Protein AF-K2G5F5-F1 (afdb_monomer_lite)

Structure (mmCIF, N/CA/C/O backbone):
data_AF-K2G5F5-F1
#
_entry.id   AF-K2G5F5-F1
#
loop_
_atom_site.group_PDB
_atom_site.id
_atom_site.type_symbol
_atom_site.label_atom_id
_atom_site.label_alt_id
_atom_site.label_comp_id
_atom_site.label_asym_id
_atom_site.label_entity_id
_atom_site.label_seq_id
_atom_site.pdbx_PDB_ins_code
_atom_site.Cartn_x
_atom_site.Cartn_y
_atom_site.Cartn_z
_atom_site.occupancy
_atom_site.B_iso_or_equiv
_atom_site.auth_seq_id
_atom_site.auth_comp_id
_atom_site.auth_asym_id
_atom_site.auth_atom_id
_atom_site.pdbx_PDB_model_num
ATOM 1 N N . MET A 1 1 ? 3.186 5.702 -22.758 1.00 44.94 1 MET A N 1
ATOM 2 C CA . MET A 1 1 ? 2.683 4.351 -22.447 1.00 44.94 1 MET A CA 1
ATOM 3 C C . MET A 1 1 ? 2.206 4.389 -21.014 1.00 44.94 1 MET A C 1
ATOM 5 O O . MET A 1 1 ? 2.942 4.894 -20.179 1.00 44.94 1 MET A O 1
ATOM 9 N N . SER A 1 2 ? 0.960 3.995 -20.776 1.00 52.75 2 SER A N 1
ATOM 10 C CA . SER A 1 2 ? 0.401 3.866 -19.431 1.00 52.75 2 SER A CA 1
ATOM 11 C C . SER A 1 2 ? 1.000 2.610 -18.798 1.00 52.75 2 SER A C 1
ATOM 13 O O . SER A 1 2 ? 0.991 1.546 -19.422 1.00 52.75 2 SER A O 1
ATOM 15 N N . GLU A 1 3 ? 1.628 2.755 -17.634 1.00 78.94 3 GLU A N 1
ATOM 16 C CA . GLU A 1 3 ? 2.326 1.668 -16.954 1.00 78.94 3 GLU A CA 1
ATOM 17 C C . GLU A 1 3 ? 1.898 1.657 -15.489 1.00 78.94 3 GLU A C 1
ATOM 19 O O . GLU A 1 3 ? 2.119 2.625 -14.756 1.00 78.94 3 GLU A O 1
ATOM 24 N N . ARG A 1 4 ? 1.261 0.555 -15.080 1.00 88.31 4 ARG A N 1
ATOM 25 C CA . ARG A 1 4 ? 0.829 0.325 -13.700 1.00 88.31 4 ARG A CA 1
ATOM 26 C C . ARG A 1 4 ? 2.019 0.497 -12.765 1.00 88.31 4 ARG A C 1
ATOM 28 O O . ARG A 1 4 ? 3.076 -0.103 -12.974 1.00 88.31 4 ARG A O 1
ATOM 35 N N . LYS A 1 5 ? 1.847 1.284 -11.708 1.00 93.50 5 LYS A N 1
ATOM 36 C CA . LYS A 1 5 ? 2.941 1.682 -10.821 1.00 93.50 5 LYS A CA 1
ATOM 37 C C . LYS A 1 5 ? 2.975 0.800 -9.584 1.00 93.50 5 LYS A C 1
ATOM 39 O O . LYS A 1 5 ? 2.081 0.840 -8.736 1.00 93.50 5 LYS A O 1
ATOM 44 N N . ALA A 1 6 ? 4.042 0.009 -9.498 1.00 94.88 6 ALA A N 1
ATOM 45 C CA . ALA A 1 6 ? 4.432 -0.692 -8.285 1.00 94.88 6 ALA A CA 1
ATOM 46 C C . ALA A 1 6 ? 4.806 0.304 -7.177 1.00 94.88 6 ALA A C 1
ATOM 48 O O . ALA A 1 6 ? 5.194 1.442 -7.448 1.00 94.88 6 ALA A O 1
ATOM 49 N N . MET A 1 7 ? 4.735 -0.146 -5.929 1.00 96.56 7 MET A N 1
ATOM 50 C CA . MET A 1 7 ? 5.134 0.649 -4.772 1.00 96.56 7 MET A CA 1
ATOM 51 C C . MET A 1 7 ? 6.612 0.392 -4.449 1.00 96.56 7 MET A C 1
ATOM 53 O O . MET A 1 7 ? 7.065 -0.754 -4.410 1.00 96.56 7 MET A O 1
ATOM 57 N N . THR A 1 8 ? 7.385 1.451 -4.214 1.00 95.94 8 THR A N 1
ATOM 58 C CA . THR A 1 8 ? 8.791 1.331 -3.790 1.00 95.94 8 THR A CA 1
ATOM 59 C C . THR A 1 8 ? 8.898 1.029 -2.293 1.00 95.94 8 THR A C 1
ATOM 61 O O . THR A 1 8 ? 7.969 1.285 -1.527 1.00 95.94 8 THR A O 1
ATOM 64 N N . ASN A 1 9 ? 10.054 0.539 -1.833 1.00 94.12 9 ASN A N 1
ATOM 65 C CA . ASN A 1 9 ? 10.290 0.310 -0.399 1.00 94.12 9 ASN A CA 1
ATOM 66 C C . ASN A 1 9 ? 10.172 1.598 0.435 1.00 94.12 9 ASN A C 1
ATOM 68 O O . ASN A 1 9 ? 9.682 1.565 1.562 1.00 94.12 9 ASN A O 1
ATOM 72 N N . GLU A 1 10 ? 10.585 2.744 -0.112 1.00 95.25 10 GLU A N 1
ATOM 73 C CA . GLU A 1 10 ? 10.445 4.044 0.557 1.00 95.25 10 GLU A CA 1
ATOM 74 C C . GLU A 1 10 ? 8.974 4.440 0.722 1.00 95.25 10 GLU A C 1
ATOM 76 O O . GLU A 1 10 ? 8.553 4.820 1.817 1.00 95.25 10 GLU A O 1
ATOM 81 N N . GLN A 1 11 ? 8.178 4.281 -0.339 1.00 96.12 11 GLN A N 1
ATOM 82 C CA . GLN A 1 11 ? 6.734 4.521 -0.309 1.00 96.12 11 GLN A CA 1
ATOM 83 C C . GLN A 1 11 ? 6.033 3.568 0.663 1.00 96.12 11 GLN A C 1
ATOM 85 O O . GLN A 1 11 ? 5.211 4.006 1.466 1.00 96.12 11 GLN A O 1
ATOM 90 N N . PHE A 1 12 ? 6.414 2.289 0.666 1.00 95.56 12 PHE A N 1
ATOM 91 C CA . PHE A 1 12 ? 5.893 1.308 1.615 1.00 95.56 12 PHE A CA 1
ATOM 92 C C . PHE A 1 12 ? 6.217 1.687 3.064 1.00 95.56 12 PHE A C 1
ATOM 94 O O . PHE A 1 12 ? 5.338 1.656 3.923 1.00 95.56 12 PHE A O 1
ATOM 101 N N . ASN A 1 13 ? 7.440 2.133 3.352 1.00 93.69 13 ASN A N 1
ATOM 102 C CA . ASN A 1 13 ? 7.810 2.5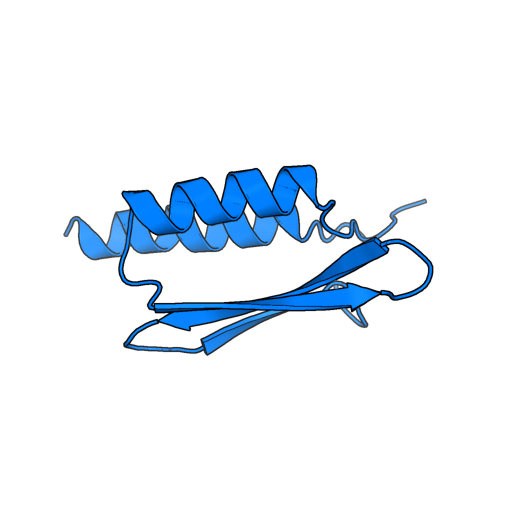99 4.689 1.00 93.69 13 ASN A CA 1
ATOM 103 C C . ASN A 1 13 ? 6.996 3.828 5.125 1.00 93.69 13 ASN A C 1
ATOM 105 O O . ASN A 1 13 ? 6.584 3.916 6.285 1.00 93.69 13 ASN A O 1
ATOM 109 N N . ALA A 1 14 ? 6.735 4.772 4.217 1.00 92.75 14 ALA A N 1
ATOM 110 C CA . ALA A 1 14 ? 5.858 5.911 4.490 1.00 92.75 14 ALA A CA 1
ATOM 111 C C . ALA A 1 14 ? 4.406 5.468 4.751 1.00 92.75 14 ALA A C 1
ATOM 113 O O . ALA A 1 14 ? 3.777 5.933 5.705 1.00 92.75 14 ALA A O 1
ATOM 114 N N . PHE A 1 15 ? 3.898 4.517 3.967 1.00 93.12 15 PHE A N 1
ATOM 115 C CA . PHE A 1 15 ? 2.584 3.908 4.161 1.00 93.12 15 PHE A CA 1
ATOM 116 C C . PHE A 1 15 ? 2.461 3.194 5.519 1.00 93.12 15 PHE A C 1
ATOM 118 O O . PHE A 1 15 ? 1.504 3.429 6.260 1.00 93.12 15 PHE A O 1
ATOM 125 N N . MET A 1 16 ? 3.461 2.401 5.912 1.00 92.12 16 MET A N 1
ATOM 126 C CA . MET A 1 16 ? 3.491 1.710 7.208 1.00 92.12 16 MET A CA 1
ATOM 127 C C . MET A 1 16 ? 3.506 2.681 8.395 1.00 92.12 16 MET A C 1
ATOM 129 O O . MET A 1 16 ? 2.845 2.427 9.404 1.00 92.12 16 MET A O 1
ATOM 133 N N . LYS A 1 17 ? 4.208 3.819 8.280 1.00 89.56 17 LYS A N 1
ATOM 134 C CA . LYS A 1 17 ? 4.172 4.882 9.302 1.00 89.56 17 LYS A CA 1
ATOM 135 C C . LYS A 1 17 ? 2.752 5.409 9.508 1.00 89.56 17 LYS A C 1
ATOM 137 O O . LYS A 1 17 ? 2.340 5.547 10.655 1.00 89.56 17 LYS A O 1
ATOM 142 N N . ARG A 1 18 ? 2.002 5.634 8.421 1.00 87.00 18 ARG A N 1
ATOM 143 C CA . ARG A 1 18 ? 0.594 6.061 8.491 1.00 87.00 18 ARG A CA 1
ATOM 144 C C . ARG A 1 18 ? -0.297 4.997 9.135 1.00 87.00 18 ARG A C 1
ATOM 146 O O . ARG A 1 18 ? -1.112 5.335 9.985 1.00 87.00 18 ARG A O 1
ATOM 153 N N . CYS A 1 19 ? -0.104 3.719 8.802 1.00 86.19 19 CYS A N 1
ATOM 154 C CA . CYS A 1 19 ? -0.867 2.623 9.413 1.00 86.19 19 CYS A CA 1
ATOM 155 C C . CYS A 1 19 ? -0.702 2.571 10.941 1.00 86.19 19 CYS A C 1
ATOM 157 O O . CYS A 1 19 ? -1.672 2.329 11.648 1.00 86.19 19 CYS A O 1
ATOM 159 N N . LYS A 1 20 ? 0.512 2.826 11.455 1.00 77.00 20 LYS A N 1
ATOM 160 C CA . LYS A 1 20 ? 0.812 2.797 12.897 1.00 77.00 20 LYS A CA 1
ATOM 161 C C . LYS A 1 20 ? 0.110 3.907 13.679 1.00 77.00 20 LYS A C 1
ATOM 163 O O . LYS A 1 20 ? -0.261 3.700 14.829 1.00 77.00 20 LYS A O 1
ATOM 168 N N . THR A 1 21 ? 0.032 5.101 13.101 1.00 70.06 21 THR A N 1
ATOM 169 C CA . THR A 1 21 ? -0.484 6.284 13.798 1.00 70.06 21 THR A CA 1
ATOM 170 C C . THR A 1 21 ? -1.987 6.385 13.739 1.00 70.06 21 THR A C 1
ATOM 172 O O . THR A 1 21 ? -2.571 7.006 14.621 1.00 70.06 21 THR A O 1
ATOM 175 N N . GLU A 1 22 ? -2.586 5.850 12.676 1.00 62.31 22 GLU A N 1
ATOM 176 C CA . GLU A 1 22 ? -3.931 6.244 12.331 1.00 62.31 22 GLU A CA 1
ATOM 177 C C . GLU A 1 22 ? -4.980 5.178 12.655 1.00 62.31 22 GLU A C 1
ATOM 179 O O . GLU A 1 22 ? -5.750 5.477 13.556 1.00 62.31 22 GLU A O 1
ATOM 184 N N . TRP A 1 23 ? -5.074 3.958 12.113 1.00 61.66 23 TRP A N 1
ATOM 185 C CA . TRP A 1 23 ? -6.314 3.176 12.355 1.00 61.66 23 TRP A CA 1
ATOM 186 C C . TRP A 1 23 ? -6.154 1.673 12.497 1.00 61.66 23 TRP A C 1
ATOM 188 O O . TRP A 1 23 ? -5.057 1.151 12.355 1.00 61.66 23 TRP A O 1
ATOM 198 N N . GLY A 1 24 ? -7.286 0.997 12.760 1.00 69.81 24 GLY A N 1
ATOM 199 C CA . GLY A 1 24 ? -7.491 -0.440 13.019 1.00 69.81 24 GLY A CA 1
ATOM 200 C C . GLY A 1 24 ? -7.008 -1.435 11.950 1.00 69.81 24 GLY A C 1
ATOM 201 O O . GLY A 1 24 ? -7.544 -2.538 11.829 1.00 69.81 24 GLY A O 1
ATOM 202 N N . VAL A 1 25 ? -5.982 -1.066 11.188 1.00 84.25 25 VAL A N 1
ATOM 203 C CA . VAL A 1 25 ? -5.091 -1.956 10.458 1.00 84.25 25 VAL A CA 1
ATOM 204 C C . VAL A 1 25 ? -4.302 -2.784 11.466 1.00 84.25 25 VAL A C 1
ATOM 206 O O . VAL A 1 25 ? -3.513 -2.269 12.253 1.00 84.25 25 VAL A O 1
ATOM 209 N N . ARG A 1 26 ? -4.525 -4.097 11.439 1.00 86.38 26 ARG A N 1
ATOM 210 C CA . ARG A 1 26 ? -3.820 -5.063 12.288 1.00 86.38 26 ARG A CA 1
ATOM 211 C C . ARG A 1 26 ? -2.502 -5.481 11.658 1.00 86.38 26 ARG A C 1
ATOM 213 O O . ARG A 1 26 ? -1.483 -5.540 12.338 1.00 86.38 26 ARG A O 1
ATOM 220 N N . TYR A 1 27 ? -2.534 -5.768 10.358 1.00 90.00 27 TYR A N 1
ATOM 221 C CA . TYR A 1 27 ? -1.383 -6.261 9.612 1.00 90.00 27 TYR A CA 1
ATOM 222 C C . TYR A 1 27 ? -1.404 -5.740 8.179 1.00 90.00 27 TYR A C 1
ATOM 224 O O . TYR A 1 27 ? -2.464 -5.520 7.595 1.00 90.00 27 TYR A O 1
ATOM 232 N N . VAL A 1 28 ? -0.216 -5.610 7.597 1.00 93.75 28 VAL A N 1
ATOM 233 C CA . VAL A 1 28 ? -0.027 -5.348 6.170 1.00 93.75 28 VAL A CA 1
ATOM 234 C C . VAL A 1 28 ? 0.878 -6.442 5.622 1.00 93.75 28 VAL A C 1
ATOM 236 O O . VAL A 1 28 ? 1.947 -6.686 6.185 1.00 93.75 28 VAL A O 1
ATOM 239 N N . ARG A 1 29 ? 0.463 -7.116 4.544 1.00 95.88 29 ARG A N 1
ATOM 240 C CA . ARG A 1 29 ? 1.277 -8.139 3.867 1.00 95.88 29 ARG A CA 1
ATOM 241 C C . ARG A 1 29 ? 1.668 -7.652 2.471 1.00 95.88 29 ARG A C 1
ATOM 243 O O . ARG A 1 29 ? 0.822 -7.667 1.575 1.00 95.88 29 ARG A O 1
ATOM 250 N N . PRO A 1 30 ? 2.920 -7.214 2.264 1.00 96.38 30 PRO A N 1
ATOM 251 C CA . PRO A 1 30 ? 3.411 -6.889 0.935 1.00 96.38 30 PRO A CA 1
ATOM 252 C C . PRO A 1 30 ? 3.812 -8.162 0.178 1.00 96.38 30 PRO A C 1
ATOM 254 O O . PRO A 1 30 ? 4.421 -9.073 0.737 1.00 96.38 30 PRO A O 1
ATOM 257 N N . THR A 1 31 ? 3.531 -8.197 -1.121 1.00 96.19 31 THR A N 1
ATOM 258 C CA . THR A 1 31 ? 4.165 -9.118 -2.072 1.00 96.19 31 THR A CA 1
ATOM 259 C C . THR A 1 31 ? 5.239 -8.353 -2.826 1.00 96.19 31 THR A C 1
ATOM 261 O O . THR A 1 31 ? 4.944 -7.351 -3.478 1.00 96.19 31 THR A O 1
ATOM 264 N N . ILE A 1 32 ? 6.483 -8.817 -2.734 1.00 95.00 32 ILE A N 1
ATOM 265 C CA . ILE A 1 32 ? 7.648 -8.147 -3.318 1.00 95.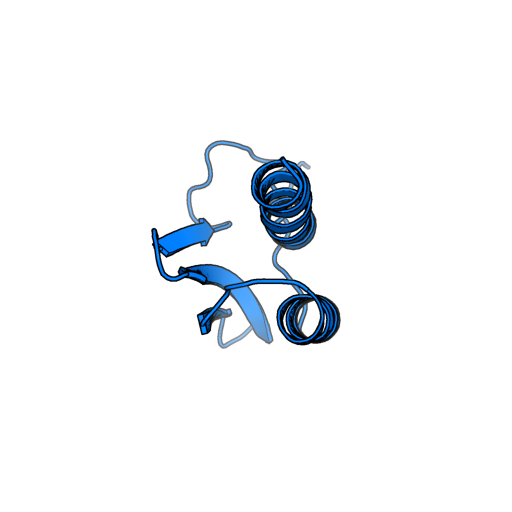00 32 ILE A CA 1
ATOM 266 C C . ILE A 1 32 ? 8.094 -8.918 -4.557 1.00 95.00 32 ILE A C 1
ATOM 268 O O . ILE A 1 32 ? 8.314 -10.128 -4.495 1.00 95.00 32 ILE A O 1
ATOM 272 N N . HIS A 1 33 ? 8.268 -8.223 -5.681 1.00 93.38 33 HIS A N 1
ATOM 273 C CA . HIS A 1 33 ? 8.874 -8.821 -6.863 1.00 93.38 33 HIS A CA 1
ATOM 274 C C . HIS A 1 33 ? 10.385 -9.010 -6.635 1.00 93.38 33 HIS A C 1
ATOM 276 O O . HIS A 1 33 ? 11.102 -8.016 -6.483 1.00 93.38 33 HIS A O 1
ATOM 282 N N . PRO A 1 34 ? 10.909 -10.250 -6.663 1.00 91.31 34 PRO A N 1
ATOM 283 C CA . PRO A 1 34 ? 12.243 -10.563 -6.143 1.00 91.31 34 PRO A CA 1
ATOM 284 C C . PRO A 1 34 ? 13.373 -9.872 -6.909 1.00 91.31 34 PRO A C 1
ATOM 286 O O . PRO A 1 34 ? 14.369 -9.475 -6.318 1.00 91.31 34 PRO A O 1
ATOM 289 N N . ARG A 1 35 ? 13.217 -9.689 -8.225 1.00 91.56 35 ARG A N 1
ATOM 290 C CA . ARG A 1 35 ? 14.252 -9.067 -9.063 1.00 91.56 35 ARG A CA 1
ATOM 291 C C . ARG A 1 35 ? 14.231 -7.542 -9.018 1.00 91.56 35 ARG A C 1
ATOM 293 O O . ARG A 1 35 ? 15.273 -6.915 -9.135 1.00 91.56 35 ARG A O 1
ATOM 300 N N . ALA A 1 36 ? 13.039 -6.961 -8.922 1.00 89.69 36 ALA A N 1
ATOM 301 C CA . ALA A 1 36 ? 12.865 -5.513 -9.014 1.00 89.69 36 ALA A CA 1
ATOM 302 C C . ALA A 1 36 ? 12.920 -4.842 -7.635 1.00 89.69 36 ALA A C 1
ATOM 304 O O . ALA A 1 36 ? 13.139 -3.640 -7.557 1.00 89.69 36 ALA A O 1
ATOM 305 N N . GLY A 1 37 ? 12.721 -5.606 -6.552 1.00 92.38 37 GLY A N 1
ATOM 306 C CA . GLY A 1 37 ? 12.726 -5.071 -5.191 1.00 92.38 37 GLY A CA 1
ATOM 307 C C . GLY A 1 37 ? 11.579 -4.095 -4.920 1.00 92.38 37 GLY A C 1
ATOM 308 O O . GLY A 1 37 ? 11.703 -3.246 -4.043 1.00 92.38 37 GLY A O 1
ATOM 309 N N . VAL A 1 38 ? 10.486 -4.200 -5.683 1.00 95.19 38 VAL A N 1
ATOM 310 C CA . VAL A 1 38 ? 9.283 -3.366 -5.557 1.00 95.19 38 VAL A CA 1
ATOM 311 C C . VAL A 1 38 ? 8.101 -4.200 -5.082 1.00 95.19 38 VAL A C 1
ATOM 313 O O . VAL A 1 38 ? 8.012 -5.397 -5.370 1.00 95.19 38 VAL A O 1
ATOM 316 N N . ILE A 1 39 ? 7.181 -3.560 -4.371 1.00 96.81 39 ILE A N 1
ATOM 317 C CA . ILE A 1 39 ? 5.935 -4.157 -3.910 1.00 96.81 39 ILE A CA 1
ATOM 318 C C . ILE A 1 39 ? 4.932 -4.132 -5.070 1.00 96.81 39 ILE A C 1
ATOM 320 O O . ILE A 1 39 ? 4.634 -3.074 -5.626 1.00 96.81 39 ILE A O 1
ATOM 324 N N . THR A 1 40 ? 4.404 -5.297 -5.435 1.00 95.44 40 THR A N 1
ATOM 325 C CA . THR A 1 40 ? 3.443 -5.462 -6.543 1.00 95.44 40 THR A CA 1
ATOM 326 C C . THR A 1 40 ? 2.024 -5.742 -6.067 1.00 95.44 40 THR A C 1
ATOM 328 O O . THR A 1 40 ? 1.066 -5.499 -6.800 1.00 95.44 40 THR A O 1
ATOM 331 N N . CYS A 1 41 ? 1.878 -6.223 -4.836 1.00 96.56 41 CYS A N 1
ATOM 332 C CA . CYS A 1 41 ? 0.594 -6.438 -4.189 1.00 96.56 41 CYS A CA 1
ATOM 333 C C . CYS A 1 41 ? 0.702 -6.108 -2.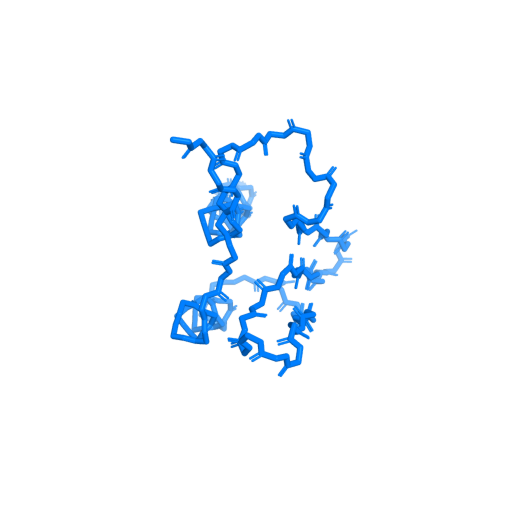701 1.00 96.56 41 CYS A C 1
ATOM 335 O O . CYS A 1 41 ? 1.765 -6.267 -2.096 1.00 96.56 41 CYS A O 1
ATOM 337 N N . LEU A 1 42 ? -0.393 -5.643 -2.120 1.00 96.19 42 LEU A N 1
ATOM 338 C CA . LEU A 1 42 ? -0.489 -5.241 -0.732 1.00 96.19 42 LEU A CA 1
ATOM 339 C C . LEU A 1 42 ? -1.842 -5.694 -0.175 1.00 96.19 42 LEU A C 1
ATOM 341 O O . LEU A 1 42 ? -2.888 -5.212 -0.611 1.00 96.19 42 LEU A O 1
ATOM 345 N N . ASP A 1 43 ? -1.815 -6.610 0.794 1.00 96.19 43 ASP A N 1
ATOM 346 C CA . ASP A 1 43 ? -2.996 -6.936 1.594 1.00 96.19 43 ASP A CA 1
ATOM 347 C C . ASP A 1 43 ? -3.006 -6.066 2.853 1.00 96.19 43 ASP A C 1
ATOM 349 O O . ASP A 1 43 ? -2.069 -6.114 3.656 1.00 96.19 43 ASP A O 1
ATOM 353 N N . ILE A 1 44 ? -4.087 -5.323 3.062 1.00 94.00 44 ILE A N 1
ATOM 354 C CA . ILE A 1 44 ? -4.339 -4.533 4.267 1.00 94.00 44 ILE A CA 1
ATOM 355 C C . ILE A 1 44 ? -5.384 -5.275 5.089 1.00 94.00 44 ILE A C 1
ATOM 357 O O . ILE A 1 44 ? -6.528 -5.438 4.667 1.00 94.00 44 ILE A O 1
ATOM 361 N N . ILE A 1 45 ? -4.978 -5.757 6.258 1.00 92.00 45 ILE A N 1
ATOM 362 C CA . ILE A 1 45 ? -5.807 -6.595 7.120 1.00 92.00 45 ILE A CA 1
ATOM 363 C C . ILE A 1 45 ? -6.285 -5.762 8.294 1.00 92.00 45 ILE A C 1
ATOM 365 O O . ILE A 1 45 ? -5.487 -5.220 9.064 1.00 92.00 45 ILE A O 1
ATOM 369 N N . THR A 1 46 ? -7.596 -5.713 8.462 1.00 88.62 46 THR A N 1
ATOM 370 C CA . THR A 1 46 ? -8.275 -4.996 9.545 1.00 88.62 46 THR A CA 1
ATOM 371 C C . THR A 1 46 ? -9.129 -5.959 10.363 1.00 88.62 46 THR A C 1
ATOM 373 O O . THR A 1 46 ? -9.111 -7.164 10.120 1.00 88.62 46 THR A O 1
ATOM 376 N N . SER A 1 47 ? -9.852 -5.464 11.369 1.00 86.19 47 SER A N 1
ATOM 377 C CA . SER A 1 47 ? -10.814 -6.290 12.117 1.00 86.19 47 SER A CA 1
ATOM 378 C C . SER A 1 47 ? -12.029 -6.722 11.296 1.00 86.19 47 SER A C 1
ATOM 380 O O . SER A 1 47 ? -12.652 -7.718 11.643 1.00 86.19 47 SER A O 1
ATOM 382 N N . GLU A 1 48 ? -12.367 -5.977 10.246 1.00 87.25 48 GLU A N 1
ATOM 383 C CA . GLU A 1 48 ? -13.610 -6.150 9.483 1.00 87.25 48 GLU A CA 1
ATOM 384 C C . GLU A 1 48 ? -13.375 -6.854 8.148 1.00 87.25 48 GLU A C 1
ATOM 386 O O . GLU A 1 48 ? -14.199 -7.648 7.706 1.00 87.25 48 GLU A O 1
ATOM 391 N N . GLU A 1 49 ? -12.239 -6.580 7.505 1.00 90.44 49 GLU A N 1
ATOM 392 C CA . GLU A 1 49 ? -11.944 -7.093 6.171 1.00 90.44 49 GLU A CA 1
ATOM 393 C C . GLU A 1 49 ? -10.443 -7.231 5.891 1.00 90.44 49 GLU A C 1
ATOM 395 O O . GLU A 1 49 ? -9.588 -6.655 6.580 1.00 90.44 49 GLU A O 1
ATOM 400 N N . VAL A 1 50 ? -10.153 -7.963 4.812 1.00 93.44 50 VAL A N 1
ATO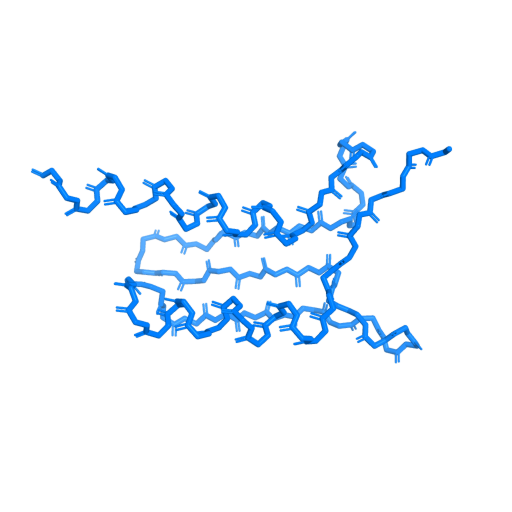M 401 C CA . VAL A 1 50 ? -8.853 -8.002 4.141 1.00 93.44 50 VAL A CA 1
ATOM 402 C C . VAL A 1 50 ? -9.000 -7.336 2.780 1.00 93.44 50 VAL A C 1
ATOM 404 O O . VAL A 1 50 ? -9.624 -7.890 1.875 1.00 93.44 50 VAL A O 1
ATOM 407 N N . LYS A 1 51 ? -8.399 -6.157 2.620 1.00 94.06 51 LYS A N 1
ATOM 408 C CA . LYS A 1 51 ? -8.367 -5.447 1.344 1.00 94.06 51 LYS A CA 1
ATOM 409 C C . LYS A 1 51 ? -7.097 -5.799 0.586 1.00 94.06 51 LYS A C 1
ATOM 411 O O . LYS A 1 51 ? -6.007 -5.447 1.024 1.00 94.06 51 LYS A O 1
ATOM 416 N N . GLN A 1 52 ? -7.241 -6.438 -0.570 1.00 95.94 52 GLN A N 1
ATOM 417 C CA . GLN A 1 52 ? -6.129 -6.688 -1.483 1.00 95.94 52 GLN A CA 1
ATOM 418 C C . GLN A 1 52 ? -6.049 -5.601 -2.560 1.00 95.94 52 GLN A C 1
ATOM 420 O O . GLN A 1 52 ? -7.052 -5.271 -3.198 1.00 95.94 52 GLN A O 1
ATOM 425 N N . LEU A 1 53 ? -4.847 -5.068 -2.774 1.00 95.38 53 LEU A N 1
ATOM 426 C CA . LEU A 1 53 ? -4.513 -4.133 -3.847 1.00 95.38 53 LEU A CA 1
ATOM 427 C C . LEU A 1 53 ? -3.337 -4.699 -4.641 1.00 95.38 53 LEU A C 1
ATOM 429 O O . LEU A 1 53 ? -2.304 -5.012 -4.062 1.00 95.38 53 LEU A O 1
ATOM 433 N N . THR A 1 54 ? -3.470 -4.828 -5.959 1.00 95.38 54 THR A N 1
ATOM 434 C CA . THR A 1 54 ? -2.442 -5.449 -6.807 1.00 95.38 54 THR A CA 1
ATOM 435 C C . THR A 1 54 ? -2.298 -4.720 -8.131 1.00 95.38 54 THR A C 1
ATOM 437 O O . THR A 1 54 ? -3.288 -4.265 -8.708 1.00 95.38 54 THR A O 1
ATOM 440 N N . ILE A 1 55 ? -1.062 -4.620 -8.622 1.00 92.81 55 ILE A N 1
ATOM 441 C CA . ILE A 1 55 ? -0.778 -4.151 -9.985 1.00 92.81 55 ILE A CA 1
ATOM 442 C C . ILE A 1 55 ? -0.918 -5.286 -11.010 1.00 92.81 55 ILE A C 1
ATOM 444 O O . ILE A 1 55 ? -1.124 -5.034 -12.196 1.00 92.81 55 ILE A O 1
ATOM 448 N N . THR A 1 56 ? -0.797 -6.544 -10.580 1.00 86.56 56 THR A N 1
ATOM 449 C CA . THR A 1 56 ? -0.840 -7.707 -11.472 1.00 86.56 56 THR A CA 1
ATOM 450 C C . THR A 1 56 ? -2.272 -7.933 -11.945 1.00 86.56 56 THR A C 1
ATOM 452 O O . THR A 1 56 ? -3.159 -8.147 -11.124 1.00 86.56 56 THR A O 1
ATOM 455 N N . ASN A 1 57 ? -2.493 -7.917 -13.263 1.00 81.00 57 ASN A N 1
ATOM 456 C CA . ASN A 1 57 ? -3.812 -8.072 -13.895 1.00 81.00 57 ASN A CA 1
ATOM 457 C C . ASN A 1 57 ? -4.859 -7.025 -13.467 1.00 81.00 57 ASN A C 1
ATOM 459 O O . ASN A 1 57 ? -6.058 -7.276 -13.573 1.00 81.00 57 ASN A O 1
ATOM 463 N N . ASN A 1 58 ? -4.430 -5.849 -12.997 1.00 87.12 58 ASN A N 1
ATOM 464 C CA . ASN A 1 58 ? -5.364 -4.774 -12.678 1.00 87.12 58 ASN A CA 1
ATOM 465 C C . ASN A 1 58 ? -6.019 -4.246 -13.975 1.00 87.12 58 ASN A C 1
ATOM 467 O O . ASN A 1 58 ? -5.286 -3.952 -14.925 1.00 87.12 58 ASN A O 1
ATOM 471 N N . PRO A 1 59 ? -7.357 -4.135 -14.068 1.00 87.50 59 PRO A N 1
ATOM 472 C CA . PRO A 1 59 ? -8.017 -3.660 -15.286 1.00 87.50 59 PRO A CA 1
ATOM 473 C C . PRO A 1 59 ? -7.648 -2.215 -15.636 1.00 87.50 59 PRO A C 1
ATOM 475 O O . PRO A 1 59 ? -7.674 -1.859 -16.811 1.00 87.50 59 PRO A O 1
ATOM 478 N N . ASP A 1 60 ? -7.263 -1.411 -14.643 1.00 88.88 60 ASP A N 1
ATOM 479 C CA . ASP A 1 60 ? -6.786 -0.050 -14.843 1.00 88.88 60 ASP A CA 1
ATOM 480 C C . ASP A 1 60 ? -5.295 -0.064 -15.253 1.00 88.88 60 ASP A C 1
ATOM 482 O O . ASP A 1 60 ? -4.445 -0.560 -14.497 1.00 88.88 60 ASP A O 1
ATOM 486 N N . PRO A 1 61 ? -4.950 0.413 -16.464 1.00 87.69 61 PRO A N 1
ATOM 487 C CA . PRO A 1 61 ? -3.567 0.476 -16.920 1.00 87.69 61 PRO A CA 1
ATOM 488 C C . PRO A 1 61 ? -2.759 1.573 -16.206 1.00 87.69 61 PRO A C 1
ATOM 490 O O . PRO A 1 61 ? -1.541 1.426 -16.092 1.00 87.69 61 PRO A O 1
ATOM 493 N N . ASP A 1 62 ? -3.417 2.604 -15.665 1.00 91.75 62 ASP A N 1
ATOM 494 C CA . ASP A 1 62 ? -2.801 3.718 -14.933 1.00 91.75 62 ASP A CA 1
ATOM 495 C C . ASP A 1 62 ? -2.750 3.474 -13.416 1.00 91.75 62 ASP A C 1
ATOM 497 O O . ASP A 1 62 ? -2.303 4.338 -12.657 1.00 91.75 62 ASP A O 1
ATOM 501 N N . PHE A 1 63 ? -3.152 2.278 -12.970 1.00 94.25 63 PHE A N 1
ATOM 502 C CA . PHE A 1 63 ? -3.239 1.935 -11.557 1.00 94.25 63 PHE A CA 1
ATOM 503 C C . PHE A 1 63 ? -1.924 2.201 -10.815 1.00 94.25 63 PHE A C 1
ATOM 505 O O . PHE A 1 63 ? -0.872 1.649 -11.155 1.00 94.25 63 PHE A O 1
ATOM 512 N N . ASN A 1 64 ? -2.002 2.985 -9.740 1.00 95.69 64 ASN A N 1
ATOM 513 C CA . ASN A 1 64 ? -0.887 3.267 -8.848 1.00 95.69 64 ASN A CA 1
ATOM 514 C C . ASN A 1 6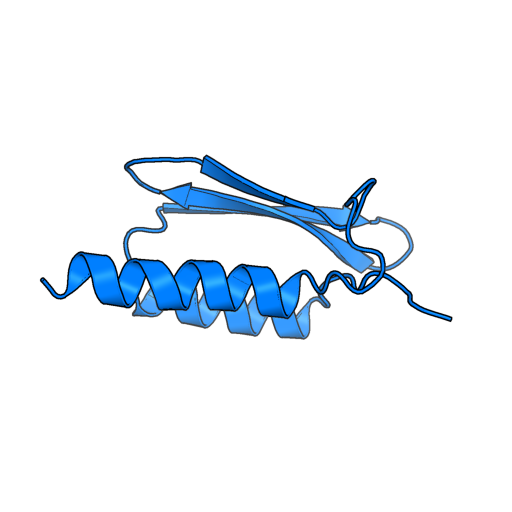4 ? -1.139 2.645 -7.471 1.00 95.69 64 ASN A C 1
ATOM 516 O O . ASN A 1 64 ? -2.017 3.080 -6.725 1.00 95.69 64 ASN A O 1
ATOM 520 N N . LEU A 1 65 ? -0.334 1.638 -7.116 1.00 95.94 65 LEU A N 1
ATOM 521 C CA . LEU A 1 65 ? -0.497 0.906 -5.858 1.00 95.94 65 LEU A CA 1
ATOM 522 C C . LEU A 1 65 ? -0.341 1.812 -4.630 1.00 95.94 65 LEU A C 1
ATOM 524 O O . LEU A 1 65 ? -1.033 1.619 -3.632 1.00 95.94 65 LEU A O 1
ATOM 528 N N . THR A 1 66 ? 0.549 2.802 -4.701 1.00 95.94 66 THR A N 1
ATOM 529 C CA . THR A 1 66 ? 0.806 3.734 -3.598 1.00 95.94 66 THR A CA 1
ATOM 530 C C . THR A 1 66 ? -0.383 4.650 -3.355 1.00 95.94 66 THR A C 1
ATOM 532 O O . THR A 1 66 ? -0.840 4.770 -2.218 1.00 95.94 66 THR A O 1
ATOM 535 N N . GLU A 1 67 ? -0.920 5.250 -4.414 1.00 95.25 67 GLU A N 1
ATOM 536 C CA . GLU A 1 67 ? -2.103 6.113 -4.326 1.00 95.25 67 GLU A CA 1
ATOM 537 C C . GLU A 1 67 ? -3.318 5.319 -3.841 1.00 95.25 67 GLU A C 1
ATOM 539 O O . GLU A 1 67 ? -3.935 5.699 -2.849 1.00 95.25 67 GLU A O 1
ATOM 544 N N . ALA A 1 68 ? -3.584 4.150 -4.434 1.00 95.25 68 ALA A N 1
ATOM 545 C CA . ALA A 1 68 ? -4.705 3.298 -4.044 1.00 95.25 68 ALA A CA 1
ATOM 546 C C . ALA A 1 68 ? -4.645 2.861 -2.568 1.00 95.25 68 ALA A C 1
ATOM 548 O O . ALA A 1 68 ? -5.673 2.815 -1.889 1.00 95.25 68 ALA A O 1
ATOM 549 N N . ALA A 1 69 ? -3.449 2.554 -2.052 1.00 94.38 69 ALA A N 1
ATOM 550 C CA . ALA A 1 69 ? -3.267 2.192 -0.649 1.00 94.38 69 ALA A CA 1
ATOM 551 C C . ALA A 1 69 ? -3.540 3.379 0.287 1.00 94.38 69 ALA A C 1
ATOM 553 O O . ALA A 1 69 ? -4.203 3.217 1.313 1.00 94.38 69 ALA A O 1
ATOM 554 N N . HIS A 1 70 ? -3.066 4.576 -0.067 1.00 92.50 70 HIS A N 1
ATOM 555 C CA . HIS A 1 70 ? -3.326 5.785 0.711 1.00 92.50 70 HIS A CA 1
ATOM 556 C C . HIS A 1 70 ? -4.795 6.204 0.670 1.00 92.50 70 HIS A C 1
ATOM 558 O O . HIS A 1 70 ? -5.339 6.500 1.727 1.00 92.50 70 HIS A O 1
ATOM 564 N N . GLU A 1 71 ? -5.449 6.147 -0.489 1.00 92.44 71 GLU A N 1
ATOM 565 C CA . GLU A 1 71 ? -6.882 6.426 -0.613 1.00 92.44 71 GLU A CA 1
ATOM 566 C C . GLU A 1 71 ? -7.738 5.457 0.200 1.00 92.44 71 GLU A C 1
ATOM 568 O O . GLU A 1 71 ? -8.738 5.858 0.798 1.00 92.44 71 GLU A O 1
ATOM 573 N N . TYR A 1 72 ? -7.369 4.172 0.203 1.00 91.06 72 TYR A N 1
ATOM 574 C CA . TYR A 1 72 ? -8.062 3.165 0.998 1.00 91.06 72 TYR A CA 1
ATOM 575 C C . TYR A 1 72 ? -7.957 3.450 2.489 1.00 91.06 72 TYR A C 1
ATOM 577 O O . TYR A 1 72 ? -8.943 3.259 3.202 1.00 91.06 72 TYR A O 1
ATOM 585 N N . LEU A 1 73 ? -6.784 3.912 2.944 1.00 87.62 73 LEU A N 1
ATOM 586 C CA . LEU A 1 73 ? -6.715 4.559 4.238 1.00 87.62 73 LEU A CA 1
ATOM 587 C C . LEU A 1 73 ? -7.655 5.764 4.173 1.00 87.62 73 LEU A C 1
ATOM 589 O O . LEU A 1 73 ? -8.780 5.607 4.583 1.00 87.62 73 LEU A O 1
ATOM 593 N N . ASP A 1 74 ? -7.335 6.924 3.617 1.00 88.31 74 ASP A N 1
ATOM 594 C CA . ASP A 1 74 ? -8.140 8.164 3.750 1.00 88.31 74 ASP A CA 1
ATOM 595 C C . ASP A 1 74 ? -9.688 8.007 3.817 1.00 88.31 74 ASP A C 1
ATOM 597 O O . ASP A 1 74 ? -10.318 8.592 4.704 1.00 88.31 74 ASP A O 1
ATOM 601 N N . LYS A 1 75 ? -10.292 7.128 2.999 1.00 86.00 75 LYS A N 1
ATOM 602 C CA . LYS A 1 75 ? -11.701 6.690 3.109 1.00 86.00 75 LYS A CA 1
ATOM 603 C C . LYS A 1 75 ? -12.110 6.116 4.480 1.00 86.00 75 LYS A C 1
ATOM 605 O O . LYS A 1 75 ? -13.080 6.617 5.050 1.00 86.00 75 LYS A O 1
ATOM 610 N N . ARG A 1 76 ? -11.393 5.146 5.069 1.00 79.50 76 ARG A N 1
ATOM 611 C CA . ARG A 1 76 ? -11.763 4.608 6.401 1.00 79.50 76 ARG A CA 1
ATOM 612 C C . ARG A 1 76 ? -11.589 5.626 7.536 1.00 79.50 76 ARG A C 1
ATOM 614 O O . ARG A 1 76 ? -12.250 5.473 8.557 1.00 79.50 76 ARG A O 1
ATOM 621 N N . LYS A 1 77 ? -10.809 6.713 7.381 1.00 72.88 77 LYS A N 1
ATOM 622 C CA . LYS A 1 77 ? -10.766 7.812 8.382 1.00 72.88 77 LYS A CA 1
ATOM 623 C C . LYS A 1 77 ? -12.144 8.414 8.505 1.00 72.88 77 LYS A C 1
ATOM 625 O O . LYS A 1 77 ? -12.639 8.643 9.605 1.00 72.88 77 LYS A O 1
ATOM 630 N N . GLY A 1 78 ? -12.719 8.715 7.340 1.00 62.66 78 GLY A N 1
ATOM 631 C CA . GLY A 1 78 ? -14.002 9.382 7.222 1.00 62.66 78 GLY A CA 1
ATOM 632 C C . GLY A 1 78 ? -15.141 8.529 7.770 1.00 62.66 78 GLY A C 1
ATOM 633 O O . GLY A 1 78 ? -16.126 9.084 8.244 1.00 62.66 78 GLY A O 1
ATOM 634 N N . GLU A 1 79 ? -14.985 7.204 7.749 1.00 57.69 79 GLU A N 1
ATOM 635 C CA . GLU A 1 79 ? -15.944 6.246 8.307 1.00 57.69 79 GLU A CA 1
ATOM 636 C C . GLU A 1 79 ? -15.815 6.096 9.831 1.00 57.69 79 GLU A C 1
ATOM 638 O O . GLU A 1 79 ? -16.830 6.016 10.509 1.00 57.69 79 GLU A O 1
ATOM 643 N N . VAL A 1 80 ? -14.597 6.129 10.388 1.00 54.91 80 VAL A N 1
ATOM 644 C CA . VAL A 1 80 ? -14.361 5.992 11.843 1.00 54.91 80 VAL A CA 1
ATOM 645 C C . VAL A 1 80 ? -14.675 7.281 12.627 1.00 54.91 80 VAL A C 1
ATOM 647 O O . VAL A 1 80 ? -14.816 7.241 13.845 1.00 54.91 80 VAL A O 1
ATOM 650 N N . THR A 1 81 ? -14.804 8.432 11.953 1.00 51.75 81 THR A N 1
ATOM 651 C CA . THR A 1 81 ? -15.060 9.744 12.596 1.00 51.75 81 THR A CA 1
ATOM 652 C C . THR A 1 81 ? -16.548 10.154 12.600 1.00 51.75 81 THR A C 1
ATOM 654 O O . THR A 1 81 ? -16.858 11.320 12.843 1.00 51.75 81 THR A O 1
ATO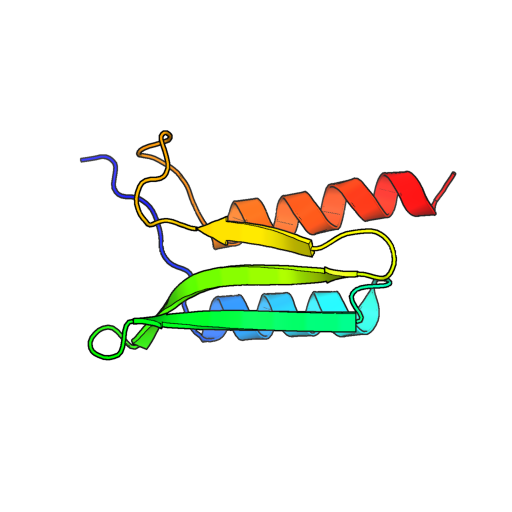M 657 N N . LYS A 1 82 ? -17.477 9.237 12.309 1.00 39.47 82 LYS A N 1
ATOM 658 C CA . LYS A 1 82 ? -18.931 9.447 12.436 1.00 39.47 82 LYS A CA 1
ATOM 659 C C . LYS A 1 82 ? -19.498 8.622 13.581 1.00 39.47 82 LYS A C 1
ATOM 661 O O . LYS A 1 82 ? -20.444 9.131 14.218 1.00 39.47 82 LYS A O 1
#

pLDDT: mean 86.76, std 13.03, range [39.47, 96.81]

Secondary structure (DSSP, 8-state):
----BPBPHHHHHHHHHHHHHSS-EEEEEEEEETTTTEEEEEEEEESS-EEEEESTT-S-TT-BHHHHHHHHHHHHHHHHT-

Organism: NCBI:txid1230341

Foldseek 3Di:
DQAAAFAAPVLVVVLVVCVVPADQFPDKDFDADPPVRTTAKIWGDGPVDTDIDGSPPDPDSNHYSSVVSVVVVVVVNVVVVD

Sequence (82 aa):
MSERKAMTNEQFNAFMKRCKTEWGVRYVRPTIHPRAGVITCLDIITSEEVKQLTITNNPDPDFNLTEAAHEYLDKRKGEVTK

Radius of gyration: 12.84 Å; chains: 1; bounding box: 33×20×36 Å